Protein AF-A0A3D2YKD8-F1 (afdb_monomer_lite)

Sequence (103 aa):
MELWKLLDIRPGLTAVIGSGGKTSLLRVLAQELSRRGSVLLATTTHIMRPDWCPFAETEAALRAAFARSPIACAGAFTPEGKLTAPDFPGWQTAADFVLVEAD

Secondary structure (DSSP, 8-state):
--HHHHTT--SEEEEEE-SSSHHHHHHHHHHHHTTTS-EEEEESS-BPPPSSS-EESSHHHHHHHHTT-SEEEE-EE-TTS-EE--SSTTGGGSSSEEEEEE-

Structure (mmCIF, N/CA/C/O backbone):
data_AF-A0A3D2YKD8-F1
#
_entry.id   AF-A0A3D2YKD8-F1
#
loop_
_atom_site.group_PDB
_atom_site.id
_atom_site.type_symbol
_atom_site.label_atom_id
_atom_site.label_alt_id
_atom_site.label_comp_id
_atom_site.label_asym_id
_atom_site.label_entity_id
_atom_site.label_seq_id
_atom_site.pdbx_PDB_ins_code
_atom_site.Cartn_x
_atom_site.Cartn_y
_atom_site.Cartn_z
_atom_site.occupancy
_atom_site.B_iso_or_equiv
_atom_site.auth_seq_id
_atom_site.auth_comp_id
_atom_site.auth_asym_id
_atom_site.auth_atom_id
_atom_site.pdbx_PDB_model_num
ATOM 1 N N . MET A 1 1 ? -7.573 12.018 18.849 1.00 76.69 1 MET A N 1
ATOM 2 C CA . MET A 1 1 ? -8.376 12.233 17.629 1.00 76.69 1 MET A CA 1
ATOM 3 C C . MET A 1 1 ? -7.865 11.245 16.602 1.00 76.69 1 MET A C 1
ATOM 5 O O . MET A 1 1 ? -6.656 11.197 16.449 1.00 76.69 1 MET A O 1
ATOM 9 N N . GLU A 1 2 ? -8.728 10.417 16.012 1.00 92.62 2 GLU A N 1
ATOM 10 C CA . GLU A 1 2 ? -8.314 9.425 15.007 1.00 92.62 2 GLU A CA 1
ATOM 11 C C . GLU A 1 2 ? -8.617 9.974 13.608 1.00 92.62 2 GLU A C 1
ATOM 13 O O . GLU A 1 2 ? -9.776 10.290 13.321 1.00 92.62 2 GLU A O 1
ATOM 18 N N . LEU A 1 3 ? -7.596 10.119 12.762 1.00 96.44 3 LEU A N 1
ATOM 19 C CA . LEU A 1 3 ? -7.732 10.690 11.419 1.00 96.44 3 LEU A CA 1
ATOM 20 C C . LEU A 1 3 ? -8.645 9.849 10.528 1.00 96.44 3 LEU A C 1
ATOM 22 O O . LEU A 1 3 ? -9.448 10.415 9.789 1.00 96.44 3 LEU A O 1
ATOM 26 N N . TRP A 1 4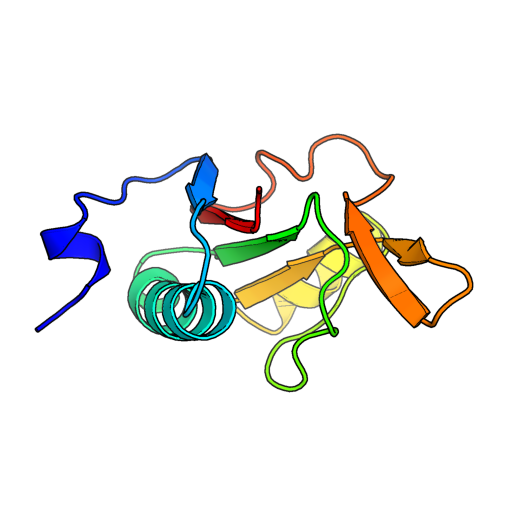 ? -8.586 8.519 10.630 1.00 97.50 4 TRP A N 1
ATOM 27 C CA . TRP A 1 4 ? -9.418 7.650 9.791 1.00 97.50 4 TRP A CA 1
ATOM 28 C C . TRP A 1 4 ? -10.925 7.878 10.011 1.00 97.50 4 TRP A C 1
ATOM 30 O O . TRP A 1 4 ? -11.698 7.754 9.065 1.00 97.50 4 TRP A O 1
ATOM 40 N N . LYS A 1 5 ? -11.348 8.265 11.228 1.00 97.12 5 LYS A N 1
ATOM 41 C CA . LYS A 1 5 ? -12.750 8.617 11.528 1.00 97.12 5 LYS A CA 1
ATOM 42 C C . LYS A 1 5 ? -13.152 9.935 10.889 1.00 97.12 5 LYS A C 1
ATOM 44 O O . LYS A 1 5 ? -14.252 10.050 10.366 1.00 97.12 5 LYS A O 1
ATOM 49 N N . LEU A 1 6 ? -12.274 10.935 10.973 1.00 97.56 6 LEU A N 1
ATOM 50 C CA . LEU A 1 6 ? -12.535 12.263 10.417 1.00 97.56 6 LEU A CA 1
ATOM 51 C C . LEU A 1 6 ? -12.640 12.231 8.894 1.00 97.56 6 LEU A C 1
ATOM 53 O O . LEU A 1 6 ? -13.412 12.991 8.320 1.00 97.56 6 LEU A O 1
ATOM 57 N N . LEU A 1 7 ? -11.861 11.355 8.263 1.00 96.81 7 LEU A N 1
ATOM 58 C CA . LEU A 1 7 ? -11.830 11.167 6.817 1.00 96.81 7 LEU A CA 1
ATOM 59 C C . LEU A 1 7 ? -12.832 10.104 6.323 1.00 96.81 7 LEU A C 1
ATOM 61 O O . LEU A 1 7 ? -12.850 9.828 5.130 1.00 96.81 7 LEU A O 1
ATOM 65 N N . ASP A 1 8 ? -13.633 9.506 7.218 1.00 97.12 8 ASP A N 1
ATOM 66 C CA . ASP A 1 8 ? -14.561 8.393 6.936 1.00 97.12 8 ASP A CA 1
ATOM 67 C C . ASP A 1 8 ? -13.925 7.270 6.091 1.00 97.12 8 ASP A C 1
ATOM 69 O O . ASP A 1 8 ? -14.501 6.778 5.119 1.00 97.12 8 ASP A O 1
ATOM 73 N N . ILE A 1 9 ? -12.701 6.863 6.450 1.00 97.62 9 ILE A N 1
ATOM 74 C CA . ILE A 1 9 ? -12.004 5.781 5.748 1.00 97.62 9 ILE A CA 1
ATOM 75 C C . ILE A 1 9 ? -12.660 4.443 6.091 1.00 97.62 9 ILE A C 1
ATOM 77 O O . ILE A 1 9 ? -12.777 4.062 7.260 1.00 97.62 9 ILE A O 1
ATOM 81 N N . ARG A 1 10 ? -13.046 3.704 5.050 1.00 97.25 10 ARG A N 1
ATOM 82 C CA . ARG A 1 10 ? -13.688 2.384 5.129 1.00 97.25 10 ARG A CA 1
ATOM 83 C C . ARG A 1 10 ? -12.789 1.311 4.508 1.00 97.25 10 ARG A C 1
ATOM 85 O O . ARG A 1 10 ? -11.873 1.665 3.765 1.00 97.25 10 ARG A O 1
ATOM 92 N N . PRO A 1 11 ? -13.028 0.018 4.801 1.00 98.31 11 PRO A N 1
ATOM 93 C CA . PRO A 1 11 ? -12.319 -1.063 4.129 1.00 98.31 11 PRO A CA 1
ATOM 94 C C . PRO A 1 11 ? -12.412 -0.944 2.604 1.00 98.31 11 PRO A C 1
ATOM 96 O O . PRO A 1 11 ? -13.458 -0.571 2.070 1.00 98.31 11 PRO A O 1
ATOM 99 N N . GLY A 1 12 ? -11.319 -1.265 1.921 1.00 98.25 12 GLY A N 1
ATOM 100 C CA . GLY A 1 12 ? -11.138 -1.082 0.486 1.00 98.25 12 GLY A CA 1
ATOM 101 C C . GLY A 1 12 ? -9.975 -0.150 0.150 1.00 98.25 12 GLY A C 1
ATOM 102 O O . GLY A 1 12 ? -9.085 0.101 0.967 1.00 98.25 12 GLY A O 1
ATOM 103 N N . LEU A 1 13 ? -9.976 0.345 -1.087 1.00 97.94 13 LEU A N 1
ATOM 104 C CA . LEU A 1 13 ? -8.922 1.202 -1.616 1.00 97.94 13 LEU A CA 1
ATOM 105 C C . LEU A 1 13 ? -9.252 2.680 -1.397 1.00 97.94 13 LEU A C 1
ATOM 107 O O . LEU A 1 13 ? -10.307 3.159 -1.802 1.00 97.94 13 LEU A O 1
ATOM 111 N N . THR A 1 14 ? -8.312 3.410 -0.805 1.00 97.88 14 THR A N 1
ATOM 112 C CA . THR A 1 14 ? -8.344 4.868 -0.665 1.00 97.88 14 THR A CA 1
ATOM 113 C C . THR A 1 14 ? -7.129 5.464 -1.365 1.00 97.88 14 THR A C 1
ATOM 115 O O . THR A 1 14 ? -5.992 5.188 -0.983 1.00 97.88 14 THR A O 1
ATOM 118 N N . ALA A 1 15 ? -7.361 6.317 -2.362 1.00 96.31 15 ALA A N 1
ATOM 119 C CA . ALA A 1 15 ? -6.315 7.136 -2.964 1.00 96.31 15 ALA A CA 1
ATOM 120 C C . ALA A 1 15 ? -6.155 8.453 -2.188 1.00 96.31 15 ALA A C 1
ATOM 122 O O . ALA A 1 15 ? -7.139 9.122 -1.874 1.00 96.31 15 ALA A O 1
ATOM 123 N N . VAL A 1 16 ? -4.914 8.830 -1.891 1.00 95.00 16 VAL A N 1
ATOM 124 C CA . VAL A 1 16 ? -4.551 10.075 -1.210 1.00 95.00 16 VAL A CA 1
ATOM 125 C C . VAL A 1 16 ? -3.838 10.979 -2.210 1.00 95.00 16 VAL A C 1
ATOM 127 O O . VAL A 1 16 ? -2.721 10.680 -2.626 1.00 95.00 16 VAL A O 1
ATOM 130 N N . ILE A 1 17 ? -4.485 12.091 -2.567 1.00 93.38 17 ILE A N 1
ATOM 131 C CA . ILE A 1 17 ? -4.021 13.065 -3.565 1.00 93.38 17 ILE A CA 1
ATOM 132 C C . ILE A 1 17 ? -3.822 14.427 -2.894 1.00 93.38 17 ILE A C 1
ATOM 134 O O . ILE A 1 17 ? -4.592 14.820 -2.016 1.00 93.38 17 ILE A O 1
ATOM 138 N N . GLY A 1 18 ? -2.784 15.157 -3.296 1.00 90.31 18 GLY A N 1
ATOM 139 C CA . GLY A 1 18 ? -2.461 16.473 -2.749 1.00 90.31 18 GLY A CA 1
ATOM 140 C C . GLY A 1 18 ? -0.994 16.858 -2.923 1.00 90.31 18 GLY A C 1
ATOM 141 O O . GLY A 1 18 ? -0.135 16.022 -3.207 1.00 90.31 18 GLY A O 1
ATOM 142 N N . SER A 1 19 ? -0.695 18.141 -2.730 1.00 87.12 19 SER A N 1
ATOM 143 C CA . SER A 1 19 ? 0.637 18.718 -2.960 1.00 87.12 19 SER A CA 1
ATOM 144 C C . SER A 1 19 ? 1.617 18.553 -1.792 1.00 87.12 19 SER A C 1
ATOM 146 O O . SER A 1 19 ? 2.811 18.782 -1.966 1.00 87.12 19 SER A O 1
ATOM 148 N N . GLY A 1 20 ? 1.155 18.151 -0.602 1.00 87.94 20 GLY A N 1
ATOM 149 C CA . GLY A 1 20 ? 2.012 18.002 0.573 1.00 87.94 20 GLY A CA 1
ATOM 150 C C . GLY A 1 20 ? 1.383 17.166 1.685 1.00 87.94 20 GLY A C 1
ATOM 151 O O . GLY A 1 20 ? 0.166 17.087 1.816 1.00 87.94 20 GLY A O 1
ATOM 152 N N . GLY A 1 21 ? 2.228 16.519 2.491 1.00 90.44 21 GLY A N 1
ATOM 153 C CA . GLY A 1 21 ? 1.805 15.777 3.685 1.00 90.44 21 GLY A CA 1
ATOM 154 C C . GLY A 1 21 ? 1.226 14.376 3.448 1.00 90.44 21 GLY A C 1
ATOM 155 O O . GLY A 1 21 ? 0.914 13.705 4.430 1.00 90.44 21 GLY A O 1
ATOM 156 N N . LYS A 1 22 ? 1.129 13.896 2.198 1.00 92.06 22 LYS A N 1
ATOM 157 C CA . LYS A 1 22 ? 0.572 12.570 1.859 1.00 92.06 22 LYS A CA 1
ATOM 158 C C . LYS A 1 22 ? 1.280 11.429 2.587 1.00 92.06 22 LYS A C 1
ATOM 160 O O . LYS A 1 22 ? 0.639 10.676 3.309 1.00 92.06 22 LYS A O 1
ATOM 165 N N . THR A 1 23 ? 2.606 11.356 2.493 1.00 89.25 23 THR A N 1
ATOM 166 C CA . THR A 1 23 ? 3.399 10.306 3.150 1.00 89.25 23 THR A CA 1
ATOM 167 C C . THR A 1 23 ? 3.224 10.314 4.677 1.00 89.25 23 THR A C 1
ATOM 169 O O . THR A 1 23 ? 3.098 9.258 5.300 1.00 89.25 23 THR A O 1
ATOM 172 N N . SER A 1 24 ? 3.148 11.501 5.292 1.00 92.31 24 SER A N 1
ATOM 173 C CA . SER A 1 24 ? 2.878 11.643 6.730 1.00 92.31 24 SER A CA 1
ATOM 174 C C . SER A 1 24 ? 1.468 11.175 7.094 1.00 92.31 24 SER A C 1
ATOM 176 O O . SER A 1 24 ? 1.298 10.455 8.078 1.00 92.31 24 SER A O 1
ATOM 178 N N . LEU A 1 25 ? 0.465 11.538 6.289 1.00 94.81 25 LEU A N 1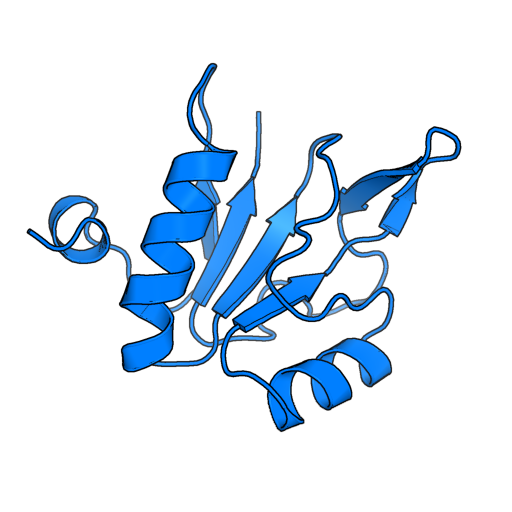
ATOM 179 C CA . LEU A 1 25 ? -0.917 11.096 6.462 1.00 94.81 25 LEU A CA 1
ATOM 180 C C . LEU A 1 25 ? -1.034 9.571 6.339 1.00 94.81 25 LEU A C 1
ATOM 182 O O . LEU A 1 25 ? -1.623 8.939 7.212 1.00 94.81 25 LEU A O 1
ATOM 186 N N . LEU A 1 26 ? -0.423 8.975 5.312 1.00 95.38 26 LEU A N 1
ATOM 187 C CA . LEU A 1 26 ? -0.412 7.527 5.090 1.00 95.38 26 LEU A CA 1
ATOM 188 C C . LEU A 1 26 ? 0.189 6.771 6.276 1.00 95.38 26 LEU A C 1
ATOM 190 O O . LEU A 1 26 ? -0.365 5.759 6.699 1.00 95.38 26 LEU A O 1
ATOM 194 N N . ARG A 1 27 ? 1.279 7.283 6.863 1.00 95.62 27 ARG A N 1
ATOM 195 C CA . ARG A 1 27 ? 1.876 6.692 8.068 1.00 95.62 27 ARG A CA 1
ATOM 196 C C . ARG A 1 27 ? 0.902 6.692 9.246 1.00 95.62 27 ARG A C 1
ATOM 198 O O . ARG A 1 27 ? 0.761 5.664 9.905 1.00 95.62 27 ARG A O 1
ATOM 205 N N . VAL A 1 28 ? 0.242 7.820 9.522 1.00 97.19 28 VAL A N 1
ATOM 206 C CA . VAL A 1 28 ? -0.712 7.915 10.641 1.00 97.19 28 VAL A CA 1
ATOM 207 C C . VAL A 1 28 ? -1.925 7.018 10.394 1.00 97.19 28 VAL A C 1
ATOM 209 O O . VAL A 1 28 ? -2.280 6.227 11.267 1.00 97.19 28 VAL A O 1
ATOM 212 N N . LEU A 1 29 ? -2.511 7.067 9.194 1.00 97.81 29 LEU A N 1
ATOM 213 C CA . LEU A 1 29 ? -3.645 6.218 8.826 1.00 97.81 29 LEU A CA 1
ATOM 214 C C . LEU A 1 29 ? -3.302 4.734 8.936 1.00 97.81 29 LEU A C 1
ATOM 216 O O . LEU A 1 29 ? -4.084 3.980 9.505 1.00 97.81 29 LEU A O 1
ATOM 220 N N . ALA A 1 30 ? -2.126 4.310 8.466 1.00 97.88 30 ALA A N 1
ATOM 221 C CA . ALA A 1 30 ? -1.715 2.915 8.568 1.00 97.88 30 ALA A CA 1
ATOM 222 C C . ALA A 1 30 ? -1.615 2.447 10.023 1.00 97.88 30 ALA A C 1
ATOM 224 O O . ALA A 1 30 ? -2.096 1.367 10.359 1.00 97.88 30 ALA A O 1
ATOM 225 N N . GLN A 1 31 ? -1.057 3.271 10.911 1.00 97.62 31 GLN A N 1
ATOM 226 C CA . GLN A 1 31 ? -0.982 2.953 12.337 1.00 97.62 31 GLN A CA 1
ATOM 227 C C . GLN A 1 31 ? -2.366 2.853 12.984 1.00 97.62 31 GLN A C 1
ATOM 229 O O . GLN A 1 31 ? -2.615 1.915 13.743 1.00 97.62 31 GLN A O 1
ATOM 234 N N . GLU A 1 32 ? -3.279 3.778 12.688 1.00 98.25 32 GLU A N 1
ATOM 235 C CA . GLU A 1 32 ? -4.629 3.744 13.253 1.00 98.25 32 GLU A CA 1
ATOM 236 C C . GLU A 1 32 ? -5.454 2.561 12.715 1.00 98.25 32 GLU A C 1
ATOM 238 O O . GLU A 1 32 ? -6.073 1.833 13.495 1.00 98.25 32 GLU A O 1
ATOM 243 N N . LEU A 1 33 ? -5.424 2.333 11.398 1.00 98.50 33 LEU A N 1
ATOM 244 C CA . LEU A 1 33 ? -6.191 1.285 10.718 1.00 98.50 33 LEU A CA 1
ATOM 245 C C . LEU A 1 33 ? -5.645 -0.121 10.984 1.00 98.50 33 LEU A C 1
ATOM 247 O O . LEU A 1 33 ? -6.428 -1.065 11.033 1.00 98.50 33 LEU A O 1
ATOM 251 N N . SER A 1 34 ? -4.346 -0.269 11.268 1.00 98.00 34 SER A N 1
ATOM 252 C CA . SER A 1 34 ? -3.748 -1.565 11.639 1.00 98.00 34 SER A CA 1
ATOM 253 C C . SER A 1 34 ? -4.363 -2.209 12.885 1.00 98.00 34 SER A C 1
ATOM 255 O O . SER A 1 34 ? -4.259 -3.416 13.084 1.00 98.00 34 SER A O 1
ATOM 257 N N . ARG A 1 35 ? -5.042 -1.416 13.726 1.00 97.06 35 ARG A N 1
ATOM 258 C CA . ARG A 1 35 ? -5.793 -1.910 14.892 1.00 97.06 35 ARG A CA 1
ATOM 259 C C . ARG A 1 35 ? -7.143 -2.529 14.516 1.00 97.06 35 ARG A C 1
ATOM 261 O O . ARG A 1 35 ? -7.832 -3.051 15.386 1.00 97.06 35 ARG A O 1
ATOM 268 N N . ARG A 1 36 ? -7.551 -2.404 13.251 1.00 97.25 36 ARG A N 1
ATOM 269 C CA . ARG A 1 36 ? -8.863 -2.793 12.712 1.00 97.25 36 ARG A CA 1
ATOM 270 C C . ARG A 1 36 ? -8.766 -3.859 11.629 1.00 97.25 36 ARG A C 1
ATOM 272 O O . ARG A 1 36 ? -9.724 -4.600 11.453 1.00 97.25 36 ARG A O 1
ATOM 279 N N . GLY A 1 37 ? -7.645 -3.920 10.921 1.00 98.06 37 GLY A N 1
ATOM 280 C CA . GLY A 1 37 ? -7.401 -4.881 9.855 1.00 98.06 37 GLY A CA 1
ATOM 281 C C . GLY A 1 37 ? -6.010 -4.722 9.256 1.00 98.06 37 GLY A C 1
ATOM 282 O O . GLY A 1 37 ? -5.207 -3.900 9.702 1.00 98.06 37 GLY A O 1
ATOM 283 N N . SER A 1 38 ? -5.737 -5.522 8.238 1.00 98.69 38 SER A N 1
ATOM 284 C CA . SER A 1 38 ? -4.526 -5.428 7.430 1.00 98.69 38 SER A CA 1
ATOM 285 C C . SER A 1 38 ? -4.499 -4.129 6.618 1.00 98.69 38 SER A C 1
ATOM 287 O O . SER A 1 38 ? -5.519 -3.687 6.088 1.00 98.69 38 SER A O 1
ATOM 289 N N . VAL A 1 39 ? -3.324 -3.506 6.517 1.00 98.75 39 VAL A N 1
ATOM 290 C CA . VAL A 1 39 ? -3.117 -2.262 5.770 1.00 98.75 39 VAL A CA 1
ATOM 291 C C . VAL A 1 39 ? -1.996 -2.435 4.756 1.00 98.75 39 VAL A C 1
ATOM 293 O O . VAL A 1 39 ? -0.853 -2.716 5.123 1.00 98.75 39 VAL A O 1
ATOM 296 N N . LEU A 1 40 ? -2.308 -2.202 3.486 1.00 98.38 40 LEU A N 1
ATOM 297 C CA . LEU A 1 40 ? -1.329 -2.107 2.416 1.00 98.38 40 LEU A CA 1
ATOM 298 C C . LEU A 1 40 ? -1.083 -0.647 2.053 1.00 98.38 40 LEU A C 1
ATOM 300 O O . LEU A 1 40 ? -2.012 0.070 1.690 1.00 98.38 40 LEU A O 1
ATOM 304 N N . LEU A 1 41 ? 0.176 -0.228 2.092 1.00 97.50 41 LEU A N 1
ATOM 305 C CA . LEU A 1 41 ? 0.629 0.989 1.436 1.00 97.50 41 LEU A CA 1
ATOM 306 C C . LEU A 1 41 ? 1.094 0.680 0.016 1.00 97.50 41 LEU A C 1
ATOM 308 O O . LEU A 1 41 ? 1.909 -0.221 -0.185 1.00 97.50 41 LEU A O 1
ATOM 312 N N . ALA A 1 42 ? 0.648 1.477 -0.942 1.00 95.69 42 ALA A N 1
ATOM 313 C CA . ALA A 1 42 ? 1.174 1.489 -2.298 1.00 95.69 42 ALA A CA 1
ATOM 314 C C . ALA A 1 42 ? 1.301 2.932 -2.794 1.00 95.69 42 ALA A C 1
ATOM 316 O O . ALA A 1 42 ? 0.842 3.882 -2.159 1.00 95.69 42 ALA A O 1
ATOM 317 N N . THR A 1 43 ? 1.934 3.101 -3.943 1.00 88.31 43 THR A N 1
ATOM 318 C CA . THR A 1 43 ? 2.060 4.396 -4.607 1.00 88.31 43 THR A CA 1
ATOM 319 C C . THR A 1 43 ? 1.785 4.234 -6.092 1.00 88.31 43 THR A C 1
ATOM 321 O O . THR A 1 43 ? 2.064 3.182 -6.653 1.00 88.31 43 THR A O 1
ATOM 324 N N . THR A 1 44 ? 1.259 5.267 -6.736 1.00 79.06 44 THR A N 1
ATOM 325 C CA . THR A 1 44 ? 1.272 5.405 -8.206 1.00 79.06 44 THR A CA 1
ATOM 326 C C . THR A 1 44 ? 2.310 6.427 -8.675 1.00 79.06 44 THR A C 1
ATOM 328 O O . THR A 1 44 ? 2.525 6.596 -9.871 1.00 79.06 44 THR A O 1
ATOM 331 N N . THR A 1 45 ? 2.984 7.078 -7.726 1.00 76.69 45 THR A N 1
ATOM 332 C CA . THR A 1 45 ? 3.937 8.172 -7.920 1.00 76.69 45 THR A CA 1
ATOM 333 C C . THR A 1 45 ? 5.301 7.788 -7.346 1.00 76.69 45 THR A C 1
ATOM 335 O O . THR A 1 45 ? 5.426 6.815 -6.599 1.00 76.69 45 THR A O 1
ATOM 338 N N . HIS A 1 46 ? 6.349 8.546 -7.674 1.00 78.69 46 HIS A N 1
ATOM 339 C CA . HIS A 1 46 ? 7.714 8.230 -7.252 1.00 78.69 46 HIS A CA 1
ATOM 340 C C . HIS A 1 46 ? 8.013 8.653 -5.802 1.00 78.69 46 HIS A C 1
ATOM 342 O O . HIS A 1 46 ? 8.531 9.753 -5.571 1.00 78.69 46 HIS A O 1
ATOM 348 N N . ILE A 1 47 ? 7.759 7.762 -4.835 1.00 78.38 47 ILE A N 1
ATOM 349 C CA . ILE A 1 47 ? 8.014 7.997 -3.398 1.00 78.38 47 ILE A CA 1
ATOM 350 C C . ILE A 1 47 ? 9.223 7.217 -2.880 1.00 78.38 47 ILE A C 1
ATOM 352 O O . ILE A 1 47 ? 9.658 6.231 -3.472 1.00 78.38 47 ILE A O 1
ATOM 356 N N . MET A 1 48 ? 9.761 7.633 -1.733 1.00 81.62 48 MET A N 1
ATOM 357 C CA . MET A 1 48 ? 10.758 6.835 -1.018 1.00 81.62 48 MET A CA 1
ATOM 358 C C . MET A 1 48 ? 10.092 5.661 -0.302 1.00 81.62 48 MET A C 1
ATOM 360 O O . MET A 1 48 ? 9.027 5.812 0.297 1.00 81.62 48 MET A O 1
ATOM 364 N N . ARG A 1 49 ? 10.755 4.499 -0.311 1.00 87.25 49 ARG A N 1
ATOM 365 C CA . ARG A 1 49 ? 10.304 3.328 0.447 1.00 87.25 49 ARG A CA 1
ATOM 366 C C . ARG A 1 49 ? 10.207 3.660 1.947 1.00 87.25 49 ARG A C 1
ATOM 368 O O . ARG A 1 49 ? 11.212 4.093 2.515 1.00 87.25 49 ARG A O 1
ATOM 375 N N . PRO A 1 50 ? 9.065 3.389 2.606 1.00 90.19 50 PRO A N 1
ATOM 376 C CA . PRO A 1 50 ? 8.961 3.451 4.061 1.00 90.19 50 PRO A CA 1
ATOM 377 C C . PRO A 1 50 ? 9.987 2.539 4.750 1.00 90.19 50 PRO A C 1
ATOM 379 O O . PRO A 1 50 ? 10.120 1.371 4.397 1.00 90.19 50 PRO A O 1
ATOM 382 N N . ASP A 1 51 ? 10.684 3.041 5.766 1.00 91.75 51 ASP A N 1
ATOM 383 C CA . ASP A 1 51 ? 11.649 2.278 6.576 1.00 91.75 51 ASP A CA 1
ATOM 384 C C . ASP A 1 51 ? 11.017 1.597 7.805 1.00 91.75 51 ASP A C 1
ATOM 386 O O . ASP A 1 51 ? 11.672 0.843 8.521 1.00 91.75 51 ASP A O 1
ATOM 390 N N . TRP A 1 52 ? 9.731 1.852 8.043 1.00 93.62 52 TRP A N 1
ATOM 391 C CA . TRP A 1 52 ? 9.021 1.493 9.269 1.00 93.62 52 TRP A CA 1
ATOM 392 C C . TRP A 1 52 ? 8.025 0.334 9.105 1.00 93.62 52 TRP A C 1
ATOM 394 O O . TRP A 1 52 ? 7.405 -0.070 10.089 1.00 93.62 52 TRP A O 1
ATOM 404 N N . CYS A 1 53 ? 7.852 -0.216 7.898 1.00 95.25 53 CYS A N 1
ATOM 405 C CA . CYS A 1 53 ? 7.043 -1.415 7.662 1.00 95.25 53 CYS A CA 1
ATOM 406 C C . CYS A 1 53 ? 7.719 -2.371 6.663 1.00 95.25 53 CYS A C 1
ATOM 408 O O . CYS A 1 53 ? 8.552 -1.939 5.864 1.00 95.25 53 CYS A O 1
ATOM 410 N N . PRO A 1 54 ? 7.394 -3.678 6.698 1.00 97.25 54 PRO A N 1
ATOM 411 C CA . PRO A 1 54 ? 7.882 -4.631 5.710 1.00 97.25 54 PRO A CA 1
ATOM 412 C C . PRO A 1 54 ? 7.509 -4.231 4.280 1.00 97.25 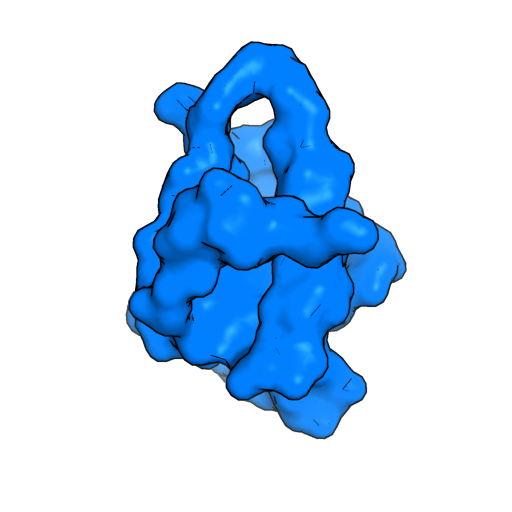54 PRO A C 1
ATOM 414 O O . PRO A 1 54 ? 6.387 -3.799 4.022 1.00 97.25 54 PRO A O 1
ATOM 417 N N . PHE A 1 55 ? 8.441 -4.440 3.355 1.00 96.31 55 PHE A N 1
ATOM 418 C CA . PHE A 1 55 ? 8.270 -4.142 1.937 1.00 96.31 55 PHE A CA 1
ATOM 419 C C . PHE A 1 55 ? 8.150 -5.421 1.098 1.00 96.31 55 PHE A C 1
ATOM 421 O O . PHE A 1 55 ? 8.774 -6.435 1.426 1.00 96.31 55 PHE A O 1
ATOM 428 N N . ALA A 1 56 ? 7.365 -5.366 0.022 1.00 96.75 56 ALA A N 1
ATOM 429 C CA . ALA A 1 56 ? 7.111 -6.482 -0.877 1.00 96.75 56 ALA A CA 1
ATOM 430 C C . ALA A 1 56 ? 7.049 -6.054 -2.354 1.00 96.75 56 ALA A C 1
ATOM 432 O O . ALA A 1 56 ? 6.189 -5.273 -2.748 1.00 96.75 56 ALA A O 1
ATOM 433 N N . GLU A 1 57 ? 7.905 -6.650 -3.185 1.00 95.75 57 GLU A N 1
ATOM 434 C CA . GLU A 1 57 ? 7.897 -6.466 -4.651 1.00 95.75 57 GLU A CA 1
ATOM 435 C C . GLU A 1 57 ? 7.056 -7.525 -5.375 1.00 95.75 57 GLU A C 1
ATOM 437 O O . GLU A 1 57 ? 6.793 -7.416 -6.567 1.00 95.75 57 GLU A O 1
ATOM 442 N N . THR A 1 58 ? 6.635 -8.575 -4.665 1.00 96.81 58 THR A N 1
ATOM 443 C CA . THR A 1 58 ? 5.876 -9.697 -5.229 1.00 96.81 58 THR A CA 1
ATOM 444 C C . THR A 1 58 ? 4.716 -10.082 -4.324 1.00 96.81 58 THR A C 1
ATOM 446 O O . THR A 1 58 ? 4.753 -9.863 -3.112 1.00 96.81 58 THR A O 1
ATOM 449 N N . GLU A 1 59 ? 3.718 -10.755 -4.892 1.00 96.88 59 GLU A N 1
ATOM 450 C CA . GLU A 1 59 ? 2.578 -11.298 -4.149 1.00 96.88 59 GLU A CA 1
ATOM 451 C C . GLU A 1 59 ? 3.016 -12.259 -3.024 1.00 96.88 59 GLU A C 1
ATOM 453 O O . GLU A 1 59 ? 2.495 -12.223 -1.907 1.00 96.88 59 GLU A O 1
ATOM 458 N N . ALA A 1 60 ? 4.024 -13.098 -3.283 1.00 97.31 60 ALA A N 1
ATOM 459 C CA . ALA A 1 60 ? 4.568 -14.013 -2.283 1.00 97.31 60 ALA A CA 1
ATOM 460 C C . ALA A 1 60 ? 5.273 -13.264 -1.139 1.00 97.31 60 ALA A C 1
ATOM 462 O O . ALA A 1 60 ? 5.066 -13.592 0.032 1.00 97.31 60 ALA A O 1
ATOM 463 N N . ALA A 1 61 ? 6.059 -12.231 -1.463 1.00 97.88 61 ALA A N 1
ATOM 464 C CA . ALA A 1 61 ? 6.677 -11.368 -0.461 1.00 97.88 61 ALA A CA 1
ATOM 465 C C . ALA A 1 61 ? 5.623 -10.599 0.349 1.00 97.88 61 ALA A C 1
ATOM 467 O O . ALA A 1 61 ? 5.796 -10.430 1.555 1.00 97.88 61 ALA A O 1
ATOM 468 N N . LEU A 1 62 ? 4.514 -10.197 -0.282 1.00 98.25 62 LEU A N 1
ATOM 469 C CA . LEU A 1 62 ? 3.417 -9.497 0.380 1.00 98.25 62 LEU A CA 1
ATOM 470 C C . LEU A 1 62 ? 2.711 -10.401 1.394 1.00 98.25 62 LEU A C 1
ATOM 472 O O . LEU A 1 62 ? 2.527 -10.009 2.545 1.00 98.25 62 LEU A O 1
ATOM 476 N N . ARG A 1 63 ? 2.412 -11.651 1.019 1.00 97.62 63 ARG A N 1
ATOM 477 C CA . ARG A 1 63 ? 1.910 -12.655 1.9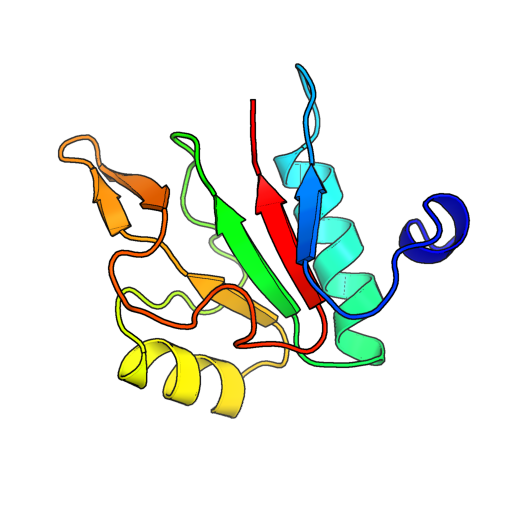72 1.00 97.62 63 ARG A CA 1
ATOM 478 C C . ARG A 1 63 ? 2.865 -12.851 3.148 1.00 97.62 63 ARG A C 1
ATOM 480 O O . ARG A 1 63 ? 2.437 -12.865 4.300 1.00 97.62 63 ARG A O 1
ATOM 487 N N . ALA A 1 64 ? 4.164 -12.967 2.873 1.00 98.00 64 ALA A N 1
ATOM 488 C CA . ALA A 1 64 ? 5.171 -13.119 3.919 1.00 98.00 64 ALA A CA 1
ATOM 489 C C . ALA A 1 64 ? 5.276 -11.876 4.823 1.00 98.00 64 ALA A C 1
ATOM 491 O O . ALA A 1 64 ? 5.533 -12.013 6.018 1.00 98.00 64 ALA A O 1
ATOM 492 N N . ALA A 1 65 ? 5.089 -10.673 4.275 1.00 97.94 65 ALA A N 1
ATOM 493 C CA . ALA A 1 65 ? 5.048 -9.425 5.028 1.00 97.94 65 ALA A CA 1
ATOM 494 C C . ALA A 1 65 ? 3.854 -9.387 5.991 1.00 97.94 65 ALA A C 1
ATOM 496 O O . ALA A 1 65 ? 4.059 -9.144 7.183 1.00 97.94 65 ALA A O 1
ATOM 497 N N . PHE A 1 66 ? 2.649 -9.715 5.511 1.00 98.19 66 PHE A N 1
ATOM 498 C CA . PHE A 1 66 ? 1.447 -9.738 6.349 1.00 98.19 66 PHE A CA 1
ATOM 499 C C . PHE A 1 66 ? 1.475 -10.806 7.445 1.00 98.19 66 PHE A C 1
ATOM 501 O O . PHE A 1 66 ? 0.900 -10.608 8.511 1.00 98.19 66 PHE A O 1
ATOM 508 N N . ALA A 1 67 ? 2.224 -11.895 7.253 1.00 97.19 67 ALA A N 1
ATOM 509 C CA . ALA A 1 67 ? 2.452 -12.879 8.311 1.00 97.19 67 ALA A CA 1
ATOM 510 C C . ALA A 1 67 ? 3.260 -12.326 9.507 1.00 97.19 67 ALA A C 1
ATOM 512 O O . ALA A 1 67 ? 3.242 -12.921 10.582 1.00 97.19 67 ALA A O 1
ATOM 513 N N . ARG A 1 68 ? 3.990 -11.212 9.335 1.00 96.06 68 ARG A N 1
ATOM 514 C CA . ARG A 1 68 ? 4.855 -10.612 10.371 1.00 96.06 68 ARG A CA 1
ATOM 515 C C . ARG A 1 68 ? 4.335 -9.283 10.914 1.00 96.06 68 ARG A C 1
ATOM 517 O O . ARG A 1 68 ? 4.785 -8.846 11.968 1.00 96.06 68 ARG A O 1
ATOM 524 N N . SER A 1 69 ? 3.461 -8.607 10.176 1.00 97.88 69 SER A N 1
ATOM 525 C CA . SER A 1 69 ? 2.990 -7.260 10.488 1.00 97.88 69 SER A CA 1
ATOM 526 C C . SER A 1 69 ? 1.604 -7.039 9.885 1.00 97.88 69 SER A C 1
ATOM 528 O O . SER A 1 69 ? 1.400 -7.407 8.732 1.00 97.88 69 SER A O 1
ATOM 530 N N . PRO A 1 70 ? 0.670 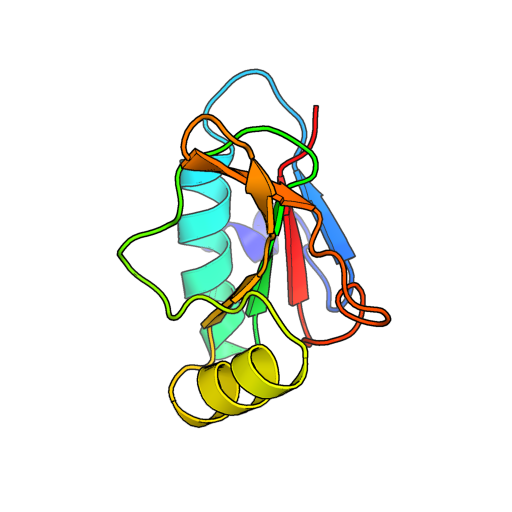-6.371 10.586 1.00 98.12 70 PRO A N 1
ATOM 531 C CA . PRO A 1 70 ? -0.606 -5.972 9.995 1.00 98.12 70 PRO A CA 1
ATOM 532 C C . PRO A 1 70 ? -0.444 -4.876 8.932 1.00 98.12 70 PRO A C 1
ATOM 534 O O . PRO A 1 70 ? -1.375 -4.622 8.180 1.00 98.12 70 PRO A O 1
ATOM 537 N N . ILE A 1 71 ? 0.719 -4.219 8.862 1.00 98.56 71 ILE A N 1
ATOM 538 C CA . ILE A 1 71 ? 1.033 -3.195 7.863 1.00 98.56 71 ILE A CA 1
ATOM 539 C C . ILE A 1 71 ? 2.131 -3.709 6.936 1.00 98.56 71 ILE A C 1
ATOM 541 O O . ILE A 1 71 ? 3.163 -4.183 7.419 1.00 98.56 71 ILE A O 1
ATOM 545 N N . ALA A 1 72 ? 1.952 -3.541 5.631 1.00 98.12 72 ALA A N 1
ATOM 546 C CA . ALA A 1 72 ? 2.974 -3.787 4.623 1.00 98.12 72 ALA A CA 1
ATOM 547 C C . ALA A 1 72 ? 2.980 -2.668 3.575 1.00 98.12 72 ALA A C 1
ATOM 549 O O . ALA A 1 72 ? 1.977 -1.985 3.373 1.00 98.12 72 ALA A O 1
ATOM 550 N N . CYS A 1 73 ? 4.104 -2.496 2.888 1.00 97.44 73 CYS A N 1
ATOM 551 C CA . CYS A 1 73 ? 4.213 -1.657 1.703 1.00 97.44 73 CYS A CA 1
ATOM 552 C C . CYS A 1 73 ? 4.516 -2.534 0.488 1.00 97.44 73 CYS A C 1
ATOM 554 O O . CYS A 1 73 ? 5.392 -3.395 0.555 1.00 97.44 73 CYS A O 1
ATOM 556 N N . ALA A 1 74 ? 3.814 -2.308 -0.618 1.00 97.25 74 ALA A N 1
ATOM 557 C CA . ALA A 1 74 ? 4.128 -2.914 -1.900 1.00 97.25 74 ALA A CA 1
ATOM 558 C C . ALA A 1 74 ? 4.434 -1.846 -2.947 1.00 97.25 74 ALA A C 1
ATOM 560 O O . ALA A 1 74 ? 3.849 -0.763 -2.949 1.00 97.25 74 ALA A O 1
ATOM 561 N N . GLY A 1 75 ? 5.337 -2.179 -3.858 1.00 95.88 75 GLY A N 1
ATOM 562 C CA . GLY A 1 75 ? 5.708 -1.339 -4.988 1.00 95.88 75 GLY A CA 1
ATOM 563 C C . GLY A 1 75 ? 6.777 -2.017 -5.831 1.00 95.88 75 GLY A C 1
ATOM 564 O O . GLY A 1 75 ? 7.341 -3.030 -5.419 1.00 95.88 75 GLY A O 1
ATOM 565 N N . ALA A 1 76 ? 7.060 -1.446 -6.993 1.00 94.44 76 ALA A N 1
ATOM 566 C CA . ALA A 1 76 ? 8.241 -1.776 -7.784 1.00 94.44 76 ALA A CA 1
ATOM 567 C C . ALA A 1 76 ? 9.261 -0.638 -7.672 1.00 94.44 76 ALA A C 1
ATOM 569 O O . ALA A 1 76 ? 8.877 0.515 -7.472 1.00 94.44 76 ALA A O 1
ATOM 570 N N . PHE A 1 77 ? 10.553 -0.935 -7.796 1.00 92.06 77 PHE A N 1
ATOM 571 C CA . PHE A 1 77 ? 11.570 0.111 -7.862 1.00 92.06 77 PHE A CA 1
ATOM 572 C C . PHE A 1 77 ? 11.728 0.646 -9.284 1.00 92.06 77 PHE A C 1
ATOM 574 O O . PHE A 1 77 ? 11.841 -0.116 -10.242 1.00 92.06 77 PHE A O 1
ATOM 581 N N . THR A 1 78 ? 11.799 1.967 -9.413 1.00 89.75 78 THR A N 1
ATOM 582 C CA . THR A 1 78 ? 12.296 2.617 -10.625 1.00 89.75 78 THR A CA 1
ATOM 583 C C . THR A 1 78 ? 13.826 2.519 -10.686 1.00 89.75 78 THR A C 1
ATOM 585 O O . THR A 1 78 ? 14.465 2.275 -9.655 1.00 89.75 78 THR A O 1
ATOM 588 N N . PRO A 1 79 ? 14.455 2.753 -11.854 1.00 88.06 79 PRO A N 1
ATOM 589 C CA . PRO A 1 79 ? 15.917 2.800 -11.970 1.00 88.06 79 PRO A CA 1
ATOM 590 C C . PRO A 1 79 ? 16.588 3.795 -11.005 1.00 88.06 79 PRO A C 1
ATOM 592 O O . PRO A 1 79 ? 17.732 3.602 -10.604 1.00 88.06 79 PRO A O 1
ATOM 595 N N . GLU A 1 80 ? 15.867 4.838 -10.589 1.00 86.62 80 GLU A N 1
ATOM 596 C CA . GLU A 1 80 ? 16.317 5.867 -9.646 1.00 86.62 80 GLU A CA 1
ATOM 597 C C . GLU A 1 80 ? 16.167 5.447 -8.171 1.00 86.62 80 GLU A C 1
ATOM 599 O O . GLU A 1 80 ? 16.453 6.239 -7.270 1.00 86.62 80 GLU A O 1
ATOM 604 N N . GLY A 1 81 ? 15.698 4.225 -7.901 1.00 86.00 81 GLY A N 1
ATOM 605 C CA . GLY A 1 81 ? 15.530 3.683 -6.551 1.00 86.00 81 GLY A CA 1
ATOM 606 C C . GLY A 1 81 ? 14.296 4.199 -5.805 1.00 86.00 81 GLY A C 1
ATOM 607 O O . GLY A 1 81 ? 14.202 4.029 -4.587 1.00 86.00 81 GLY A O 1
ATOM 608 N N . LYS A 1 82 ? 13.342 4.821 -6.507 1.00 89.12 82 LYS A N 1
ATOM 609 C CA . LYS A 1 82 ? 12.046 5.232 -5.945 1.00 89.12 82 LYS A CA 1
ATOM 610 C C . LYS A 1 82 ? 11.001 4.145 -6.156 1.00 89.12 82 LYS A C 1
ATOM 612 O O . LYS A 1 82 ? 11.146 3.313 -7.042 1.00 89.12 82 LYS A O 1
ATOM 617 N N . LEU A 1 83 ? 9.950 4.148 -5.346 1.00 91.50 83 LEU A N 1
ATOM 618 C CA . LEU A 1 83 ? 8.820 3.249 -5.540 1.00 91.50 83 LEU A CA 1
ATOM 619 C C . LEU A 1 83 ? 7.891 3.769 -6.634 1.00 91.50 83 LEU A C 1
ATOM 621 O O . LEU A 1 83 ? 7.640 4.964 -6.712 1.00 91.50 83 LEU A O 1
ATOM 625 N N . THR A 1 84 ? 7.352 2.852 -7.424 1.00 92.81 84 THR A N 1
ATOM 626 C CA . THR A 1 84 ? 6.186 3.024 -8.293 1.00 92.81 84 THR A CA 1
ATOM 627 C C . THR A 1 84 ? 5.148 1.943 -7.960 1.00 92.81 84 THR A C 1
ATOM 629 O O . THR A 1 84 ? 5.329 1.172 -7.008 1.00 92.81 84 THR A O 1
ATOM 632 N N . ALA A 1 85 ? 4.054 1.886 -8.720 1.00 93.69 85 ALA A N 1
ATOM 633 C CA . ALA A 1 85 ? 2.986 0.913 -8.524 1.00 93.69 85 ALA A CA 1
ATOM 634 C C . ALA A 1 85 ? 3.515 -0.534 -8.484 1.00 93.69 85 ALA A C 1
ATOM 636 O O . ALA A 1 85 ? 4.443 -0.866 -9.225 1.00 93.69 85 ALA A O 1
ATOM 637 N N . PRO A 1 86 ? 2.950 -1.408 -7.628 1.00 95.88 86 PRO A N 1
ATOM 638 C CA . PRO A 1 86 ? 3.297 -2.823 -7.645 1.00 95.88 86 PRO A CA 1
ATOM 639 C C . PRO A 1 86 ? 2.966 -3.459 -9.003 1.00 95.88 86 PRO A C 1
ATOM 641 O O . PRO A 1 86 ? 1.880 -3.238 -9.541 1.00 95.88 86 PRO A O 1
ATOM 644 N N . ASP A 1 87 ? 3.877 -4.293 -9.510 1.00 94.25 87 ASP A N 1
ATOM 645 C CA . ASP A 1 87 ? 3.788 -4.934 -10.835 1.00 94.25 87 ASP A CA 1
ATOM 646 C C . ASP A 1 87 ? 3.225 -6.373 -10.782 1.00 94.25 87 ASP A C 1
ATOM 648 O O . ASP A 1 87 ? 3.456 -7.203 -11.657 1.00 94.25 87 ASP A O 1
ATOM 652 N N . PHE A 1 88 ? 2.497 -6.715 -9.715 1.00 95.56 88 PHE A N 1
ATOM 653 C CA . PHE A 1 88 ? 1.848 -8.021 -9.553 1.00 95.56 88 PHE A CA 1
ATOM 654 C C . PHE A 1 88 ? 0.328 -7.868 -9.418 1.00 95.56 88 PHE A C 1
ATOM 656 O O . PHE A 1 88 ? -0.135 -6.905 -8.818 1.00 95.56 88 PHE A O 1
ATOM 663 N N . PRO A 1 89 ? -0.493 -8.785 -9.948 1.00 94.88 89 PRO A N 1
ATOM 664 C CA . PRO A 1 89 ? -1.944 -8.620 -9.938 1.00 94.88 89 PRO A CA 1
ATOM 665 C C . PRO A 1 89 ? -2.543 -8.714 -8.525 1.00 94.88 89 PRO A C 1
ATOM 667 O O . PRO A 1 89 ? -1.995 -9.357 -7.632 1.00 94.88 89 PRO A O 1
ATOM 670 N N . GLY A 1 90 ? -3.711 -8.096 -8.333 1.00 95.38 90 GLY A N 1
ATOM 671 C CA . GLY A 1 90 ? -4.532 -8.269 -7.128 1.00 95.38 90 GLY A CA 1
ATOM 672 C C . GLY A 1 90 ? -4.071 -7.497 -5.889 1.00 95.38 90 GLY A C 1
ATOM 673 O O . GLY A 1 90 ? -4.722 -7.589 -4.849 1.00 95.38 90 GLY A O 1
ATOM 674 N N . TRP A 1 91 ? -3.000 -6.700 -5.973 1.00 96.88 91 TRP A N 1
ATOM 675 C CA . TRP A 1 91 ? -2.522 -5.904 -4.837 1.00 96.88 91 TRP A CA 1
ATOM 676 C C . TRP A 1 91 ? -3.572 -4.904 -4.330 1.00 96.88 91 TRP A C 1
ATOM 678 O O . TRP A 1 91 ? -3.645 -4.648 -3.132 1.00 96.88 91 TRP A O 1
ATOM 688 N N . GLN A 1 92 ? -4.435 -4.386 -5.211 1.00 97.19 92 GLN A N 1
ATOM 689 C CA . GLN A 1 92 ? -5.465 -3.386 -4.894 1.00 97.19 92 GLN A CA 1
ATOM 690 C C . GLN A 1 92 ? -6.514 -3.886 -3.891 1.00 97.19 92 GLN A C 1
ATOM 692 O O . GLN A 1 92 ? -7.232 -3.082 -3.301 1.00 97.19 92 GLN A O 1
ATOM 697 N N . THR A 1 93 ? -6.609 -5.203 -3.708 1.00 97.56 93 THR A N 1
ATOM 698 C CA . THR A 1 93 ? -7.550 -5.868 -2.798 1.00 97.56 93 THR A CA 1
ATOM 699 C C . THR A 1 93 ? -6.837 -6.798 -1.815 1.00 97.56 93 THR A C 1
ATOM 701 O O . THR A 1 93 ? -7.475 -7.644 -1.197 1.00 97.56 93 THR A O 1
ATOM 704 N N . ALA A 1 94 ? -5.510 -6.693 -1.686 1.00 97.44 94 ALA A N 1
ATOM 705 C CA . ALA A 1 94 ? -4.700 -7.628 -0.902 1.00 97.44 94 ALA A CA 1
ATOM 706 C C . ALA A 1 94 ? -4.710 -7.358 0.615 1.00 97.44 94 ALA A C 1
ATOM 708 O O . ALA A 1 94 ? -4.041 -8.072 1.361 1.00 97.44 94 ALA A O 1
ATOM 709 N N . ALA A 1 95 ? -5.435 -6.333 1.067 1.00 98.44 95 ALA A N 1
ATOM 710 C CA . ALA A 1 95 ? -5.588 -5.970 2.470 1.00 98.44 95 ALA A CA 1
ATOM 711 C C . ALA A 1 95 ? -6.982 -5.384 2.729 1.00 98.44 95 ALA A C 1
ATOM 713 O O . ALA A 1 95 ? -7.642 -4.912 1.801 1.00 98.44 95 ALA A O 1
ATOM 714 N N . ASP A 1 96 ? -7.396 -5.364 3.997 1.00 98.69 96 ASP A N 1
ATOM 715 C CA . ASP A 1 96 ? -8.656 -4.745 4.426 1.00 98.69 96 ASP A CA 1
ATOM 716 C C . ASP A 1 96 ? -8.676 -3.251 4.085 1.00 98.69 96 ASP A C 1
ATOM 718 O O . ASP A 1 96 ? -9.710 -2.717 3.693 1.00 98.69 96 ASP A O 1
ATOM 722 N N . PHE A 1 97 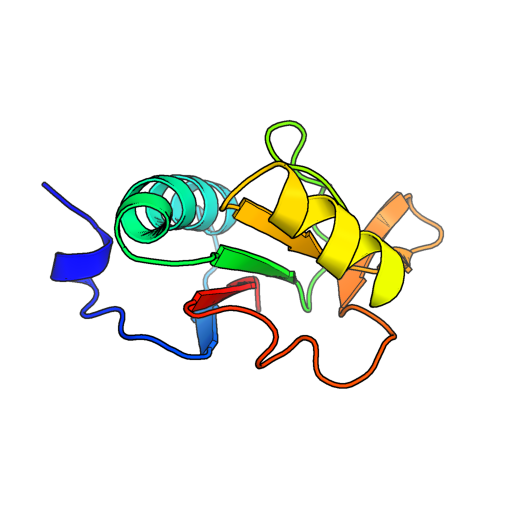? -7.524 -2.585 4.193 1.00 98.75 97 PHE A N 1
ATOM 723 C CA . PHE A 1 97 ? -7.327 -1.193 3.800 1.00 98.75 97 PHE A CA 1
ATOM 724 C C . PHE A 1 97 ? -6.140 -1.080 2.845 1.00 98.75 97 PHE A C 1
ATOM 726 O O . PHE A 1 97 ? -5.014 -1.420 3.204 1.00 98.75 97 PHE A O 1
ATOM 733 N N . VAL A 1 98 ? -6.363 -0.553 1.644 1.00 98.44 98 VAL A N 1
ATOM 734 C CA . VAL A 1 98 ? -5.297 -0.256 0.679 1.00 98.44 98 VAL A CA 1
ATOM 735 C C . VAL A 1 98 ? -5.191 1.254 0.530 1.00 98.44 98 VAL A C 1
ATOM 737 O O . VAL A 1 98 ? -6.101 1.898 0.017 1.00 98.44 98 VAL A O 1
ATOM 740 N N . LEU A 1 99 ? -4.091 1.834 1.000 1.00 97.88 99 LEU A N 1
ATOM 741 C CA . LEU A 1 99 ? -3.843 3.269 0.933 1.00 97.88 99 LEU A CA 1
ATOM 742 C C . LEU A 1 99 ? -2.825 3.553 -0.172 1.00 97.88 99 LEU A C 1
ATOM 744 O O . LEU A 1 99 ? -1.692 3.071 -0.120 1.00 97.88 99 LEU A O 1
ATOM 748 N N . VAL A 1 100 ? -3.235 4.335 -1.168 1.00 96.25 100 VAL A N 1
ATOM 749 C CA . VAL A 1 100 ? -2.430 4.622 -2.359 1.00 96.25 100 VAL A CA 1
ATOM 750 C C . VAL A 1 100 ? -2.037 6.089 -2.370 1.00 96.25 100 VAL A C 1
ATOM 752 O O . VAL A 1 100 ? -2.906 6.956 -2.406 1.00 96.25 100 VAL A O 1
ATOM 755 N N . GLU A 1 101 ? -0.738 6.378 -2.371 1.00 94.12 101 GLU A N 1
ATOM 756 C CA . GLU A 1 101 ? -0.272 7.721 -2.718 1.00 94.12 101 GLU A CA 1
ATOM 757 C C . GLU A 1 101 ? -0.472 7.975 -4.222 1.00 94.12 101 GLU A C 1
ATOM 759 O O . GLU A 1 101 ? -0.083 7.153 -5.059 1.00 94.12 101 GLU A O 1
ATOM 764 N N . ALA A 1 102 ? -1.098 9.102 -4.560 1.00 90.38 102 ALA A N 1
ATOM 765 C CA . ALA A 1 102 ? -1.386 9.512 -5.931 1.00 90.38 102 ALA A CA 1
ATOM 766 C C . ALA A 1 102 ? -1.187 11.030 -6.129 1.00 90.38 102 ALA A C 1
ATOM 768 O O . ALA A 1 102 ? -1.008 11.787 -5.160 1.00 90.38 102 ALA A O 1
ATOM 769 N N . ASP A 1 103 ? -1.204 11.454 -7.394 1.00 81.75 103 ASP A N 1
ATOM 770 C CA . ASP A 1 103 ? -1.091 12.845 -7.858 1.00 81.75 103 ASP A CA 1
ATOM 771 C C . ASP A 1 103 ? -2.346 13.277 -8.630 1.00 81.75 103 ASP A C 1
ATOM 773 O O . ASP A 1 103 ? -2.957 12.414 -9.305 1.00 81.75 103 ASP A O 1
#

pLDDT: mean 94.29, std 5.26, range [76.69, 98.75]

Foldseek 3Di:
DQVCVVVVPFFFEDEDDDDDCLVVVLVSNCVRCLVPKAEEEEEQDFAADDPPAAEDLEPVSVVVRVVPGSYYYYADADPVRTGHGRPYPPSRNSMRYYYYYDD

Radius of gyration: 12.54 Å; chains: 1; bounding box: 31×33×30 Å